Protein AF-A0AAW2B3B2-F1 (afdb_monomer)

Mean predicted aligned error: 4.69 Å

Radius of gyration: 12.94 Å; Cα contacts (8 Å, |Δi|>4): 138; chains: 1; bounding box: 26×25×47 Å

Secondary structure (DSSP, 8-state):
--PPEEEEEEE--SS-EEEEETT-PEE--EE-SSS-EEEEEEE---SS-EEEEEEE-SS-EEEPPPEETTT----

Organism: Culter alburnus (NCBI:txid194366)

Sequence (75 aa):
KNRLKKMYLICEYSEPIVWKNSAGETLKGSPITPTGESITVKNKRSAENFYTCTLKNAVREETSDPLYERDLTLN

Structure (mmCIF, N/CA/C/O backbone):
data_AF-A0AAW2B3B2-F1
#
_entry.id   AF-A0AAW2B3B2-F1
#
loop_
_atom_site.group_PDB
_atom_site.id
_atom_site.type_symbol
_atom_site.label_atom_id
_atom_site.label_alt_id
_atom_site.label_comp_id
_atom_site.label_asym_id
_atom_site.label_entity_id
_atom_site.label_seq_id
_atom_site.pdbx_PDB_ins_code
_atom_site.Cartn_x
_atom_site.Cartn_y
_atom_site.Cartn_z
_atom_site.occupancy
_atom_site.B_iso_or_equiv
_atom_site.auth_seq_id
_atom_site.auth_comp_id
_atom_site.auth_asym_id
_atom_site.auth_atom_id
_atom_site.pdbx_PDB_model_num
ATOM 1 N N . LYS A 1 1 ? -10.690 -1.772 25.824 1.00 48.28 1 LYS A N 1
ATOM 2 C CA . LYS A 1 1 ? -9.259 -2.026 25.503 1.00 48.28 1 LYS A CA 1
ATOM 3 C C . LYS A 1 1 ? -8.981 -1.523 24.089 1.00 48.28 1 LYS A C 1
ATOM 5 O O . LYS A 1 1 ? -9.526 -2.096 23.155 1.00 48.28 1 LYS A O 1
ATOM 10 N N . ASN A 1 2 ? -8.156 -0.488 23.923 1.00 50.72 2 ASN A N 1
ATOM 11 C CA . ASN A 1 2 ? -7.759 0.007 22.600 1.00 50.72 2 ASN A CA 1
ATOM 12 C C . ASN A 1 2 ? -6.588 -0.842 22.093 1.00 50.72 2 ASN A C 1
ATOM 14 O O . ASN A 1 2 ? -5.466 -0.694 22.567 1.00 50.72 2 ASN A O 1
ATOM 18 N N . ARG A 1 3 ? -6.856 -1.790 21.187 1.00 66.75 3 ARG A N 1
ATOM 19 C CA . ARG A 1 3 ? -5.825 -2.647 20.584 1.00 66.75 3 ARG A CA 1
ATOM 20 C C . ARG A 1 3 ? -5.465 -2.092 19.212 1.00 66.75 3 ARG A C 1
ATOM 22 O O . ARG A 1 3 ? -6.320 -2.034 18.334 1.00 66.75 3 ARG A O 1
ATOM 29 N N . LEU A 1 4 ? -4.202 -1.719 19.026 1.00 67.38 4 LEU A N 1
ATOM 30 C CA . LEU A 1 4 ? -3.678 -1.393 17.703 1.00 67.38 4 LEU A CA 1
ATOM 31 C C . LEU A 1 4 ? -3.615 -2.676 16.870 1.00 67.38 4 LEU A C 1
ATOM 33 O O . LEU A 1 4 ? -3.037 -3.672 17.308 1.00 67.38 4 LEU A O 1
ATOM 37 N N . LYS A 1 5 ? -4.203 -2.645 15.676 1.00 80.94 5 LYS A N 1
ATOM 38 C CA . LYS A 1 5 ? -4.043 -3.693 14.669 1.00 80.94 5 LYS A CA 1
ATOM 39 C C . LYS A 1 5 ? -3.081 -3.190 13.603 1.00 80.94 5 LYS A C 1
ATOM 41 O O . LYS A 1 5 ? -3.284 -2.102 13.071 1.00 80.94 5 LYS A O 1
ATOM 46 N N . LYS A 1 6 ? -2.035 -3.961 13.323 1.00 86.44 6 LYS A N 1
ATOM 47 C CA . LYS A 1 6 ? -1.142 -3.725 12.188 1.00 86.44 6 LYS A CA 1
ATOM 48 C C . LYS A 1 6 ? -1.455 -4.759 11.117 1.00 86.44 6 LYS A C 1
ATOM 50 O O . LYS A 1 6 ? -1.631 -5.923 11.461 1.00 86.44 6 LYS A O 1
ATOM 55 N N . MET A 1 7 ? -1.539 -4.316 9.872 1.00 89.00 7 MET A N 1
ATOM 56 C CA . MET A 1 7 ? -1.768 -5.159 8.703 1.00 89.00 7 MET A CA 1
ATOM 57 C C . MET A 1 7 ? -0.607 -4.973 7.738 1.00 89.00 7 MET A C 1
ATOM 59 O O . MET A 1 7 ? -0.068 -3.869 7.627 1.00 89.00 7 MET A O 1
ATOM 63 N N . TYR A 1 8 ? -0.229 -6.057 7.076 1.00 91.31 8 TYR A N 1
ATOM 64 C CA . TYR A 1 8 ? 0.816 -6.067 6.068 1.00 91.31 8 TYR A CA 1
ATOM 65 C C . TYR A 1 8 ? 0.152 -6.183 4.702 1.00 91.31 8 TYR A C 1
ATOM 67 O O . TYR A 1 8 ? -0.568 -7.148 4.458 1.00 91.31 8 TYR A O 1
ATOM 75 N N . LEU A 1 9 ? 0.327 -5.163 3.865 1.00 93.44 9 LEU A N 1
ATOM 76 C CA . LEU A 1 9 ? -0.211 -5.138 2.508 1.00 93.44 9 LEU A CA 1
ATOM 77 C C . LEU A 1 9 ? 0.930 -5.377 1.536 1.00 93.44 9 LEU A C 1
ATOM 79 O O . LEU A 1 9 ? 2.029 -4.865 1.748 1.00 93.44 9 LEU A O 1
ATOM 83 N N . ILE A 1 10 ? 0.653 -6.138 0.487 1.00 94.31 10 ILE A N 1
ATOM 84 C CA . ILE A 1 10 ? 1.609 -6.503 -0.550 1.00 94.31 10 ILE A CA 1
ATOM 85 C C . ILE A 1 10 ? 1.038 -6.050 -1.888 1.00 94.31 10 ILE A C 1
ATOM 87 O O . ILE A 1 10 ? -0.164 -6.166 -2.121 1.00 94.31 10 ILE A O 1
ATOM 91 N N . CYS A 1 11 ? 1.905 -5.542 -2.752 1.00 93.94 11 CYS A N 1
ATOM 92 C CA . CYS A 1 11 ? 1.589 -5.294 -4.142 1.00 93.94 11 CYS A CA 1
ATOM 93 C C . CYS A 1 11 ? 2.694 -5.890 -5.014 1.00 93.94 11 CYS A C 1
ATOM 95 O O . CYS A 1 11 ? 3.857 -5.485 -4.937 1.00 93.94 11 CYS A O 1
ATOM 97 N N . GLU A 1 12 ? 2.317 -6.894 -5.802 1.00 91.94 12 GLU A N 1
ATOM 98 C CA . GLU A 1 12 ? 3.229 -7.697 -6.610 1.00 91.94 12 GLU A CA 1
ATOM 99 C C . GLU A 1 12 ? 3.299 -7.129 -8.027 1.00 91.94 12 GLU A C 1
ATOM 101 O O . GLU A 1 12 ? 2.440 -7.381 -8.866 1.00 91.94 12 GLU A O 1
ATOM 106 N N . TYR A 1 13 ? 4.346 -6.354 -8.292 1.00 86.69 13 TYR A N 1
ATOM 107 C CA . TYR A 1 13 ? 4.732 -5.933 -9.635 1.00 86.69 13 TYR A CA 1
ATOM 108 C C . TYR A 1 13 ? 6.231 -6.163 -9.814 1.00 86.69 13 TYR A C 1
ATOM 110 O O . TYR A 1 13 ? 7.013 -6.020 -8.874 1.00 86.69 13 TYR A O 1
ATOM 118 N N . SER A 1 14 ? 6.644 -6.497 -11.037 1.00 84.38 14 SER A N 1
ATOM 119 C CA . SER A 1 14 ? 8.059 -6.630 -11.414 1.00 84.38 14 SER A CA 1
ATOM 120 C C . SER A 1 14 ? 8.788 -5.289 -11.534 1.00 84.38 14 SER A C 1
ATOM 122 O O . SER A 1 14 ? 10.007 -5.254 -11.663 1.00 84.38 14 SER A O 1
ATOM 124 N N . GLU A 1 15 ? 8.040 -4.191 -11.529 1.00 88.00 15 GLU A N 1
ATOM 125 C CA . GLU A 1 15 ? 8.519 -2.829 -11.727 1.00 88.00 15 GLU A CA 1
ATOM 126 C C . GLU A 1 15 ? 8.235 -1.966 -10.486 1.00 88.00 15 GLU A C 1
ATOM 128 O O . GLU A 1 15 ? 7.365 -2.324 -9.686 1.00 88.00 15 GLU A O 1
ATOM 133 N N . PRO A 1 16 ? 8.937 -0.828 -10.310 1.00 88.44 16 PRO A N 1
ATOM 134 C CA . PRO A 1 16 ? 8.685 0.085 -9.200 1.00 88.44 16 PRO A CA 1
ATOM 135 C C . PRO A 1 16 ?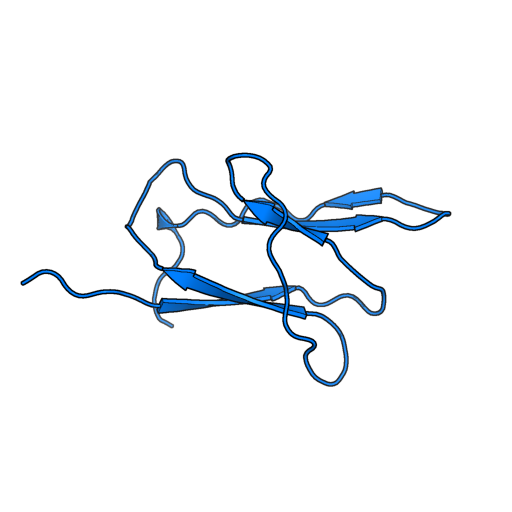 7.237 0.580 -9.173 1.00 88.44 16 PRO A C 1
ATOM 137 O O . PRO A 1 16 ? 6.667 0.944 -10.204 1.00 88.44 16 PRO A O 1
ATOM 140 N N . ILE A 1 17 ? 6.669 0.656 -7.972 1.00 93.81 17 ILE A N 1
ATOM 141 C CA . ILE A 1 17 ? 5.303 1.126 -7.746 1.00 93.81 17 ILE A CA 1
ATOM 142 C C . ILE A 1 17 ? 5.273 2.317 -6.793 1.00 93.81 17 ILE A C 1
ATOM 144 O O . ILE A 1 17 ? 6.223 2.601 -6.069 1.00 93.81 17 ILE A O 1
ATOM 148 N N . VAL A 1 18 ? 4.138 3.007 -6.769 1.00 94.75 18 VAL A N 1
AT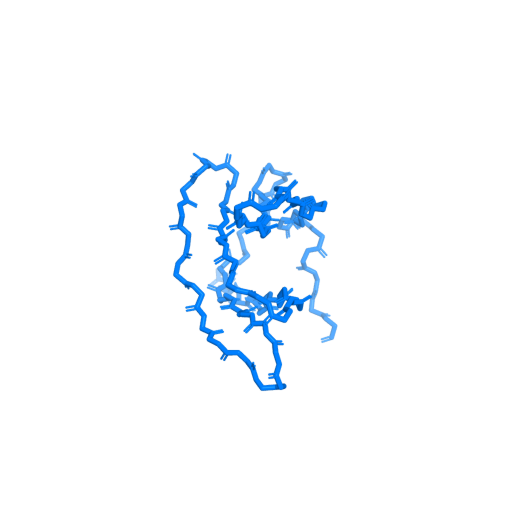OM 149 C CA . VAL A 1 18 ? 3.842 4.069 -5.812 1.00 94.75 18 VAL A CA 1
ATOM 150 C C . VAL A 1 18 ? 2.623 3.662 -4.998 1.00 94.75 18 VAL A C 1
ATOM 152 O O . VAL A 1 18 ? 1.531 3.508 -5.542 1.00 94.75 18 VAL A O 1
ATOM 155 N N . TRP A 1 19 ? 2.794 3.515 -3.686 1.00 96.88 19 TRP A N 1
ATOM 156 C CA . TRP A 1 19 ? 1.675 3.322 -2.767 1.00 96.88 19 TRP A CA 1
ATOM 157 C C . TRP A 1 19 ? 0.965 4.642 -2.483 1.00 96.88 19 TRP A C 1
ATOM 159 O O . TRP A 1 19 ? 1.626 5.646 -2.213 1.00 96.88 19 TRP A O 1
ATOM 169 N N . LYS A 1 20 ? -0.369 4.623 -2.453 1.00 96.69 20 LYS A N 1
ATOM 170 C CA . LYS A 1 20 ? -1.199 5.749 -2.012 1.00 96.69 20 LYS A CA 1
ATOM 171 C C . LYS A 1 20 ? -2.230 5.323 -0.975 1.00 96.69 20 LYS A C 1
ATOM 173 O O . LYS A 1 20 ? -2.681 4.178 -0.969 1.00 96.69 20 LYS A O 1
ATOM 178 N N . ASN A 1 21 ? -2.610 6.250 -0.099 1.00 95.56 21 ASN A N 1
ATOM 179 C CA . ASN A 1 21 ? -3.792 6.108 0.753 1.00 95.56 21 ASN A CA 1
ATOM 180 C C . ASN A 1 21 ? -4.995 6.885 0.187 1.00 95.56 21 ASN A C 1
ATOM 182 O O . ASN A 1 21 ? -4.885 7.583 -0.821 1.00 95.56 21 ASN A O 1
ATOM 186 N N . SER A 1 22 ? -6.137 6.802 0.869 1.00 94.88 22 SER A N 1
ATOM 187 C CA . SER A 1 22 ? -7.370 7.512 0.504 1.00 94.88 22 SER A CA 1
ATOM 188 C C . SER A 1 22 ? -7.254 9.041 0.471 1.00 94.88 22 SER A C 1
ATOM 190 O O . SER A 1 22 ? -8.044 9.686 -0.210 1.00 94.88 22 SER A O 1
ATOM 192 N N . ALA A 1 23 ? -6.270 9.630 1.159 1.00 95.06 23 ALA A N 1
ATOM 193 C CA . ALA A 1 23 ? -5.975 11.064 1.100 1.00 95.06 23 ALA A CA 1
ATOM 194 C C . ALA A 1 23 ? -5.076 11.442 -0.097 1.00 95.06 23 ALA A C 1
ATOM 196 O O . ALA A 1 23 ? -4.756 12.613 -0.288 1.00 95.06 23 ALA A O 1
ATOM 197 N N . GLY A 1 24 ? -4.656 10.461 -0.903 1.00 94.38 24 GLY A N 1
ATOM 198 C CA . GLY A 1 24 ? -3.732 10.648 -2.020 1.00 94.38 24 GLY A CA 1
ATOM 199 C C . GLY A 1 24 ? -2.265 10.770 -1.600 1.00 94.38 24 GLY A C 1
ATOM 200 O O . GLY A 1 24 ? -1.420 11.054 -2.450 1.00 94.38 24 GLY A O 1
ATOM 201 N N . GLU A 1 25 ? -1.944 10.550 -0.323 1.00 96.25 25 GLU A N 1
ATOM 202 C CA . GLU A 1 25 ? -0.575 10.633 0.183 1.00 96.25 25 GLU A CA 1
ATOM 203 C C . GLU A 1 25 ? 0.248 9.435 -0.286 1.00 96.25 25 GLU A C 1
ATOM 205 O O . GLU A 1 25 ? -0.199 8.289 -0.197 1.00 96.25 25 GLU A O 1
ATOM 210 N N . THR A 1 26 ? 1.480 9.698 -0.722 1.00 96.00 26 THR A N 1
ATOM 211 C CA . THR A 1 26 ? 2.432 8.644 -1.070 1.00 96.00 26 THR A CA 1
ATOM 212 C C . THR A 1 26 ? 2.962 7.962 0.185 1.00 96.00 26 THR A C 1
ATOM 214 O O . THR A 1 26 ? 3.486 8.615 1.090 1.00 96.00 26 THR A O 1
ATOM 217 N N . LEU A 1 27 ? 2.885 6.635 0.219 1.00 95.94 27 LEU A N 1
ATOM 218 C CA . LEU A 1 27 ? 3.425 5.827 1.307 1.00 95.94 27 LEU A CA 1
ATOM 219 C C . LEU A 1 27 ? 4.759 5.205 0.896 1.00 95.94 27 LEU A C 1
ATOM 221 O O . LEU A 1 27 ? 4.940 4.767 -0.238 1.00 95.94 27 LEU A O 1
ATOM 225 N N . LYS A 1 28 ? 5.698 5.136 1.842 1.00 94.81 28 LYS A N 1
ATOM 226 C CA . LYS A 1 28 ? 6.977 4.460 1.623 1.00 94.81 28 LYS A CA 1
ATOM 227 C C . LYS A 1 28 ? 6.793 2.947 1.748 1.00 94.81 28 LYS A C 1
ATOM 229 O O . LYS A 1 28 ? 6.559 2.452 2.853 1.00 94.81 28 LYS A O 1
ATOM 234 N N . GLY A 1 29 ? 6.920 2.242 0.628 1.00 93.19 29 GLY A N 1
ATOM 235 C CA . GLY A 1 29 ? 6.973 0.786 0.587 1.00 93.19 29 GLY A CA 1
ATOM 236 C C . GLY A 1 29 ? 8.325 0.226 1.029 1.00 93.19 29 GLY A C 1
ATOM 237 O O . GLY A 1 29 ? 9.331 0.932 1.129 1.00 93.19 29 GLY A O 1
ATOM 238 N N . SER A 1 30 ? 8.326 -1.063 1.349 1.00 94.31 30 SER A N 1
ATOM 239 C CA . SER A 1 30 ? 9.521 -1.879 1.559 1.00 94.31 30 SER A CA 1
ATOM 240 C C . SER A 1 30 ? 9.554 -2.964 0.484 1.00 94.31 30 SER A C 1
ATOM 242 O O . SER A 1 30 ? 8.544 -3.659 0.339 1.00 94.31 30 SER A O 1
ATOM 244 N N . PRO A 1 31 ? 10.666 -3.131 -0.250 1.00 92.44 31 PRO A N 1
ATOM 245 C CA . PRO A 1 31 ? 10.768 -4.143 -1.294 1.00 92.44 31 PRO A CA 1
ATOM 246 C C . PRO A 1 31 ? 10.564 -5.545 -0.717 1.00 92.44 31 PRO A C 1
ATOM 248 O O . PRO A 1 31 ? 10.979 -5.826 0.411 1.00 92.44 31 PRO A O 1
ATOM 251 N N . ILE A 1 32 ? 9.932 -6.416 -1.498 1.00 91.94 32 ILE A N 1
ATOM 252 C CA . ILE A 1 32 ? 9.766 -7.836 -1.178 1.00 91.94 32 ILE A CA 1
ATOM 253 C C . ILE A 1 32 ? 10.430 -8.706 -2.248 1.00 91.94 32 ILE A C 1
ATOM 255 O O . ILE A 1 32 ? 10.508 -8.336 -3.418 1.00 91.94 32 ILE A O 1
ATOM 259 N N . THR A 1 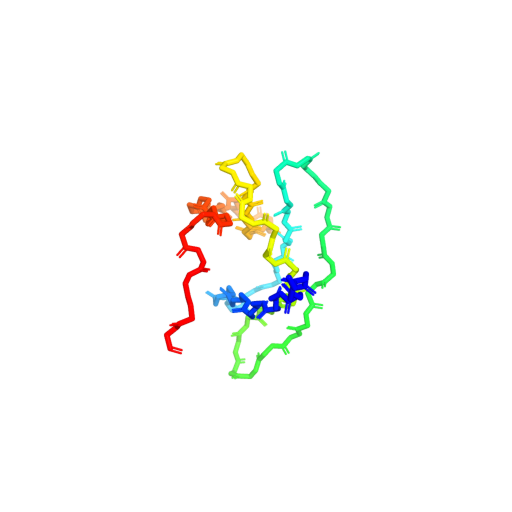33 ? 10.913 -9.876 -1.837 1.00 85.44 33 THR A N 1
ATOM 260 C CA . THR A 1 33 ? 11.530 -10.868 -2.729 1.00 85.44 33 THR A CA 1
ATOM 261 C C . THR A 1 33 ? 10.470 -11.895 -3.142 1.00 85.44 33 THR A C 1
ATOM 263 O O . THR A 1 33 ? 9.783 -12.400 -2.253 1.00 85.44 33 THR A O 1
ATOM 266 N N . PRO A 1 34 ? 10.342 -12.271 -4.430 1.00 84.12 34 PRO A N 1
ATOM 267 C CA . PRO A 1 34 ? 11.213 -11.915 -5.557 1.00 84.12 34 PRO A CA 1
ATOM 268 C C . PRO A 1 34 ? 10.906 -10.568 -6.230 1.00 84.12 34 PRO A C 1
ATOM 270 O O . PRO A 1 34 ? 11.819 -9.986 -6.809 1.00 84.12 34 PRO A O 1
ATOM 273 N N . THR A 1 35 ? 9.670 -10.067 -6.158 1.00 88.81 35 THR A N 1
ATOM 274 C CA . THR A 1 35 ? 9.251 -8.806 -6.796 1.00 88.81 35 THR A CA 1
ATOM 275 C C . THR A 1 35 ? 8.114 -8.140 -6.027 1.00 88.81 35 THR A C 1
ATOM 277 O O . THR A 1 35 ? 7.240 -8.834 -5.509 1.00 88.81 35 THR A O 1
ATOM 280 N N . GLY A 1 36 ? 8.079 -6.807 -6.037 1.00 90.50 36 GLY A N 1
ATOM 281 C CA . GLY A 1 36 ? 7.003 -5.997 -5.469 1.00 90.50 36 GLY A CA 1
ATOM 282 C C . GLY A 1 36 ? 7.425 -5.192 -4.245 1.00 90.50 36 GLY A C 1
ATOM 283 O O . GLY A 1 36 ? 8.588 -5.185 -3.832 1.00 90.50 36 GLY A O 1
ATOM 284 N N . GLU A 1 37 ? 6.450 -4.528 -3.633 1.00 95.38 37 GLU A N 1
ATOM 285 C CA . GLU A 1 37 ? 6.642 -3.806 -2.378 1.00 95.38 37 GLU A CA 1
ATOM 286 C C . GLU A 1 37 ? 5.515 -4.080 -1.389 1.00 95.38 37 GLU A C 1
ATOM 288 O O . GLU A 1 37 ? 4.407 -4.491 -1.732 1.00 95.38 37 GLU A O 1
ATOM 293 N N . SER A 1 38 ? 5.804 -3.784 -0.130 1.00 95.06 38 SER A N 1
ATOM 294 C CA . SER A 1 38 ? 4.882 -3.938 0.980 1.00 95.06 38 SER A CA 1
ATOM 295 C C . SER A 1 38 ? 4.804 -2.695 1.851 1.00 95.06 38 SER A C 1
ATOM 297 O O . SER A 1 38 ? 5.774 -1.948 1.980 1.00 95.06 38 SER A O 1
ATOM 299 N N . ILE A 1 39 ? 3.666 -2.503 2.511 1.00 95.88 39 ILE A N 1
ATOM 300 C CA . ILE A 1 39 ? 3.487 -1.473 3.537 1.00 95.88 39 ILE A CA 1
ATOM 301 C C . ILE A 1 39 ? 2.899 -2.076 4.809 1.00 95.88 39 ILE A C 1
ATOM 303 O O . ILE A 1 39 ? 2.098 -3.008 4.779 1.00 95.88 39 ILE A O 1
ATOM 307 N N . THR A 1 40 ? 3.282 -1.511 5.956 1.00 93.38 40 THR A N 1
ATOM 308 C CA . THR A 1 40 ? 2.640 -1.812 7.240 1.00 93.38 40 THR A CA 1
ATOM 309 C C . THR A 1 40 ? 1.692 -0.682 7.604 1.00 93.38 40 THR A C 1
ATOM 311 O O . THR A 1 40 ? 2.126 0.442 7.856 1.00 93.38 40 THR A O 1
ATOM 314 N N . VAL A 1 41 ? 0.402 -0.988 7.704 1.00 90.75 41 VAL A N 1
ATOM 315 C CA . VAL A 1 41 ? -0.642 -0.006 8.018 1.00 90.75 41 VAL A CA 1
ATOM 316 C C . VAL A 1 41 ? -1.271 -0.289 9.376 1.00 90.75 41 VAL A C 1
ATOM 318 O O . VAL A 1 41 ? -1.317 -1.431 9.838 1.00 90.75 41 VAL A O 1
ATOM 321 N N . LYS A 1 42 ? -1.757 0.757 10.052 1.00 87.75 42 LYS A N 1
ATOM 322 C CA . LYS A 1 42 ? -2.565 0.604 11.269 1.00 87.75 42 LYS A CA 1
ATOM 323 C C . LYS A 1 42 ? -4.031 0.540 10.861 1.00 87.75 42 LYS A C 1
ATOM 325 O O . LYS A 1 42 ? -4.569 1.557 10.447 1.00 87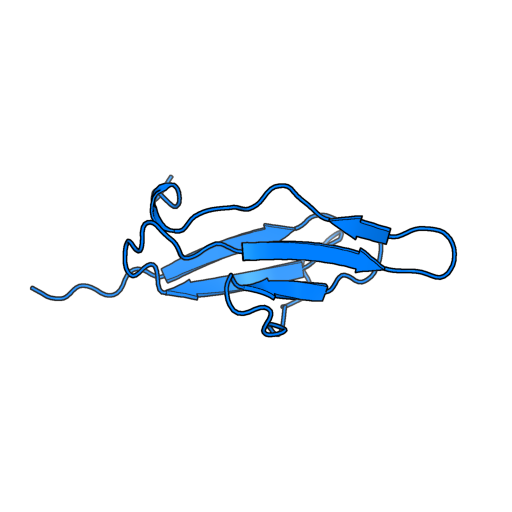.75 42 LYS A O 1
ATOM 330 N N . ASN A 1 43 ? -4.672 -0.611 11.035 1.00 84.25 43 ASN A N 1
ATOM 331 C CA . ASN A 1 43 ? -6.103 -0.746 10.785 1.00 84.25 43 ASN A CA 1
ATOM 332 C C . ASN A 1 43 ? -6.879 -0.058 11.925 1.00 84.25 43 ASN A C 1
ATOM 334 O O . ASN A 1 43 ? -6.894 -0.542 13.064 1.00 84.25 43 ASN A O 1
ATOM 338 N N . LYS A 1 44 ? -7.498 1.084 11.609 1.00 83.69 44 LYS A N 1
ATOM 339 C CA . LYS A 1 44 ? -8.381 1.858 12.493 1.00 83.69 44 LYS A CA 1
ATOM 340 C C . LYS A 1 44 ? -9.858 1.494 12.296 1.00 83.69 44 LYS A C 1
ATOM 342 O O . LYS A 1 44 ? -10.707 2.063 12.976 1.00 83.69 44 LYS A O 1
ATOM 347 N N . ARG A 1 45 ? -10.154 0.524 11.425 1.00 80.38 45 ARG A N 1
ATOM 348 C CA . ARG A 1 45 ? -11.485 0.088 10.980 1.00 80.38 45 ARG A CA 1
ATOM 349 C C . ARG A 1 45 ? -12.284 1.220 10.338 1.00 80.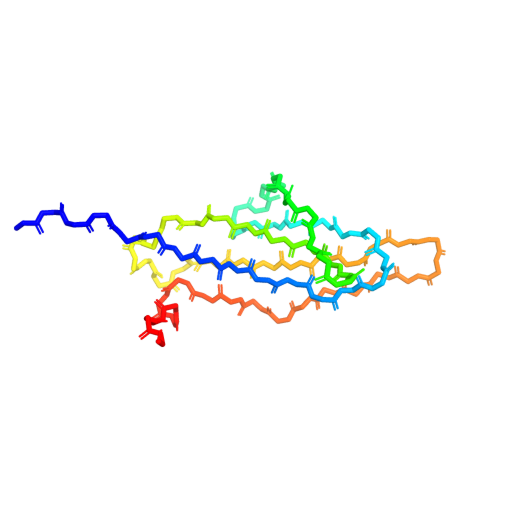38 45 ARG A C 1
ATOM 351 O O . ARG A 1 45 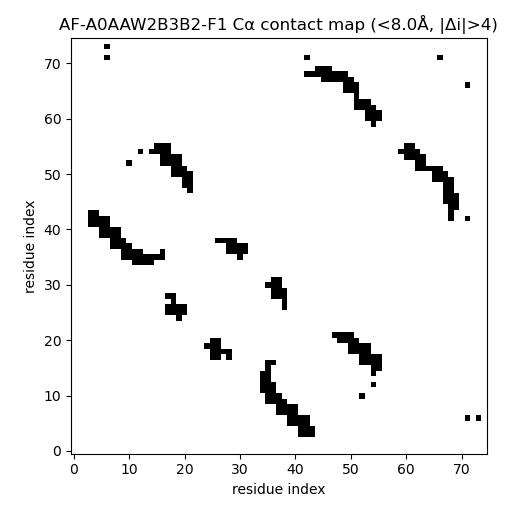? -13.503 1.267 10.483 1.00 80.38 45 ARG A O 1
ATOM 358 N N . SER A 1 46 ? -11.597 2.138 9.661 1.00 84.44 46 SER A N 1
ATOM 359 C CA . SER A 1 46 ? -12.279 3.173 8.887 1.00 84.44 46 SER A CA 1
ATOM 360 C C . SER A 1 46 ? -12.989 2.536 7.690 1.00 84.44 46 SER A C 1
ATOM 362 O O . SER A 1 46 ? -12.420 1.682 7.010 1.00 84.44 46 SER A O 1
ATOM 364 N N . ALA A 1 47 ? -14.232 2.946 7.435 1.00 84.12 47 ALA A N 1
ATOM 365 C CA . ALA A 1 47 ? -14.967 2.523 6.245 1.00 84.12 47 ALA A CA 1
ATOM 366 C C . ALA A 1 47 ? -14.476 3.233 4.971 1.00 84.12 47 ALA A C 1
ATOM 368 O O . ALA A 1 47 ? -14.665 2.717 3.875 1.00 84.12 47 ALA A O 1
ATOM 369 N N . GLU A 1 48 ? -13.837 4.393 5.129 1.00 89.50 48 GLU A N 1
ATOM 370 C CA . GLU A 1 48 ? -13.444 5.289 4.036 1.00 89.50 48 GLU A CA 1
ATOM 371 C C . GLU A 1 48 ? -11.957 5.182 3.689 1.00 89.50 48 GLU A C 1
ATOM 373 O O . GLU A 1 48 ? -11.552 5.524 2.581 1.00 89.50 48 GLU A O 1
ATOM 378 N N . ASN A 1 49 ? -11.124 4.703 4.620 1.00 93.50 49 ASN A N 1
ATOM 379 C CA . ASN A 1 49 ? -9.697 4.568 4.356 1.00 93.50 49 ASN A CA 1
ATOM 380 C C . ASN A 1 49 ? -9.443 3.367 3.455 1.00 93.50 49 ASN A C 1
ATOM 382 O O . ASN A 1 49 ? -9.886 2.255 3.748 1.00 93.50 49 ASN A O 1
ATOM 386 N N . PHE A 1 50 ? -8.658 3.589 2.412 1.00 95.12 50 PHE A N 1
ATOM 387 C CA . PHE A 1 50 ? -8.199 2.551 1.506 1.00 95.12 50 PHE A CA 1
ATOM 388 C C . PHE A 1 50 ? -6.751 2.787 1.099 1.00 95.12 50 PHE A C 1
ATOM 390 O O . PHE A 1 50 ? -6.189 3.866 1.316 1.00 95.12 50 PHE A O 1
ATOM 397 N N . TYR A 1 51 ? -6.168 1.757 0.499 1.00 96.12 51 TYR A N 1
ATOM 398 C CA . TYR A 1 51 ? -4.824 1.774 -0.051 1.00 96.12 51 TYR A CA 1
ATOM 399 C C . TYR A 1 51 ? -4.851 1.276 -1.489 1.00 96.12 51 TYR A C 1
ATOM 401 O O . TYR A 1 51 ? -5.574 0.331 -1.804 1.00 96.12 51 TYR A O 1
ATOM 409 N N . THR A 1 52 ? -4.046 1.897 -2.340 1.00 97.00 52 THR A N 1
ATOM 410 C CA . THR A 1 52 ? -3.797 1.445 -3.710 1.00 97.00 52 THR A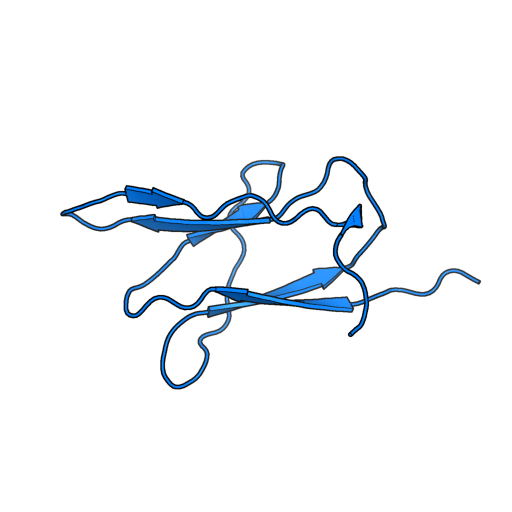 CA 1
ATOM 411 C C . THR A 1 52 ? -2.300 1.416 -3.970 1.00 97.00 52 THR A C 1
ATOM 413 O O . THR A 1 52 ? -1.527 2.151 -3.346 1.00 97.00 52 THR A O 1
ATOM 416 N N . CYS A 1 53 ? -1.892 0.592 -4.924 1.00 96.00 53 CYS A N 1
ATOM 417 C CA . CYS A 1 53 ? -0.581 0.697 -5.541 1.00 96.00 53 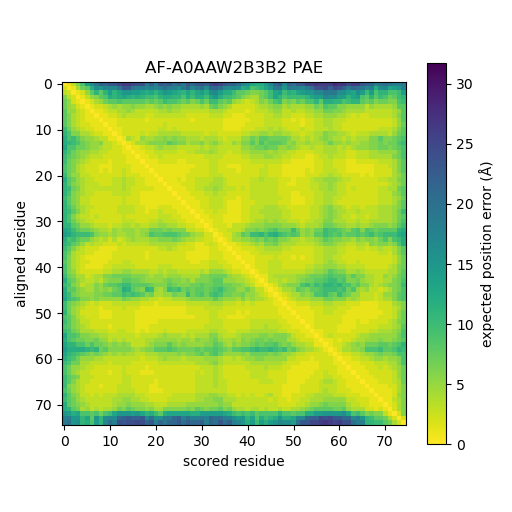CYS A CA 1
ATOM 418 C C . CYS A 1 53 ? -0.739 1.038 -7.021 1.00 96.00 53 CYS A C 1
ATOM 420 O O . CYS A 1 53 ? -1.603 0.495 -7.712 1.00 96.00 53 CYS A O 1
ATOM 422 N N . THR A 1 54 ? 0.100 1.952 -7.493 1.00 94.94 54 THR A N 1
ATOM 423 C CA . THR A 1 54 ? 0.121 2.397 -8.884 1.00 94.94 54 THR A CA 1
ATOM 424 C C . THR A 1 54 ? 1.469 2.057 -9.503 1.00 94.94 54 THR A C 1
ATOM 426 O O . THR A 1 54 ? 2.503 2.537 -9.037 1.00 94.94 54 THR A O 1
ATOM 429 N N . LEU A 1 55 ? 1.456 1.268 -10.573 1.00 93.19 55 LEU A N 1
ATOM 430 C CA . LEU A 1 55 ? 2.570 1.153 -11.503 1.00 93.19 55 LEU A CA 1
ATOM 431 C C . LEU A 1 55 ? 2.533 2.367 -12.434 1.00 93.19 55 LEU A C 1
ATOM 433 O O . LEU A 1 55 ? 1.531 2.595 -13.108 1.00 93.19 55 LEU A O 1
ATOM 437 N N . LYS A 1 56 ? 3.620 3.138 -12.491 1.00 89.12 56 LYS A N 1
ATOM 438 C CA . LYS A 1 56 ? 3.753 4.268 -13.417 1.00 89.12 56 LYS A CA 1
ATOM 439 C C . LYS A 1 56 ? 5.129 4.252 -14.063 1.00 89.12 56 LYS A C 1
ATOM 441 O O . LYS A 1 56 ? 6.126 4.549 -13.410 1.00 89.12 56 LYS A O 1
ATOM 446 N N . ASN A 1 57 ? 5.170 3.934 -15.350 1.00 87.62 57 ASN A N 1
ATOM 447 C CA . ASN A 1 57 ? 6.382 3.960 -16.161 1.00 87.62 57 ASN A CA 1
ATOM 448 C C . ASN A 1 57 ? 6.137 4.759 -17.458 1.00 87.62 57 ASN A C 1
ATOM 450 O O . ASN A 1 57 ? 5.080 5.360 -17.643 1.00 87.62 57 ASN A O 1
ATOM 454 N N . ALA A 1 58 ? 7.121 4.799 -18.359 1.00 91.00 58 ALA A N 1
ATOM 455 C CA . ALA A 1 58 ? 6.998 5.532 -19.624 1.00 91.00 58 ALA A CA 1
ATOM 456 C C . ALA A 1 58 ? 5.968 4.929 -20.605 1.00 91.00 58 ALA A C 1
ATOM 458 O O . ALA A 1 58 ? 5.604 5.581 -21.579 1.00 91.00 58 ALA A O 1
ATOM 459 N N . VAL A 1 59 ? 5.531 3.688 -20.372 1.00 91.81 59 VAL A N 1
ATOM 460 C CA . VAL A 1 59 ? 4.674 2.905 -21.273 1.00 91.81 59 VAL A CA 1
ATOM 461 C C . VAL A 1 59 ? 3.217 2.911 -20.812 1.00 91.81 59 VAL A C 1
ATOM 463 O O . VAL A 1 59 ? 2.315 2.984 -21.642 1.00 91.81 59 VAL A O 1
ATOM 466 N N . ARG A 1 60 ? 2.971 2.815 -19.501 1.00 90.12 60 ARG A N 1
ATOM 467 C CA . ARG A 1 60 ? 1.637 2.653 -18.923 1.00 90.12 60 ARG A CA 1
ATOM 468 C C . ARG A 1 60 ? 1.539 3.165 -17.490 1.00 90.12 60 ARG A C 1
ATOM 470 O O . ARG A 1 60 ? 2.524 3.258 -16.754 1.00 90.12 60 ARG A O 1
ATOM 477 N N . GLU A 1 61 ? 0.298 3.439 -17.108 1.00 93.94 61 GLU A N 1
ATOM 478 C CA . GLU A 1 61 ? -0.116 3.719 -15.741 1.00 93.94 61 GLU A CA 1
ATOM 479 C C . GLU A 1 61 ? -1.248 2.755 -15.375 1.00 93.94 61 GLU A C 1
ATOM 481 O O . GLU A 1 61 ? -2.302 2.762 -16.008 1.00 93.94 61 GLU A O 1
ATOM 486 N N . GLU A 1 62 ? -1.015 1.907 -14.378 1.00 93.44 62 GLU A N 1
ATOM 487 C CA . GLU A 1 62 ? -1.976 0.915 -13.889 1.00 93.44 62 GLU A CA 1
ATOM 488 C C . GLU A 1 62 ? -2.118 1.085 -12.379 1.00 93.44 62 GLU A C 1
ATOM 490 O O . GLU A 1 62 ? -1.125 1.180 -11.660 1.00 93.44 62 GLU A O 1
ATOM 495 N N . THR A 1 63 ? -3.351 1.155 -11.883 1.00 95.50 63 THR A N 1
ATOM 496 C CA . THR A 1 63 ? -3.637 1.264 -10.447 1.00 95.50 63 THR A CA 1
ATOM 497 C C . THR A 1 63 ? -4.478 0.076 -10.022 1.00 95.50 63 THR A C 1
ATOM 499 O O . THR A 1 63 ? -5.427 -0.280 -10.716 1.00 95.50 63 THR A O 1
ATOM 502 N N . SER A 1 64 ? -4.117 -0.541 -8.897 1.00 95.44 64 SER A N 1
ATOM 503 C CA . SER A 1 64 ? -4.897 -1.631 -8.314 1.00 95.44 64 SER A CA 1
ATOM 504 C C . SER A 1 64 ? -6.294 -1.167 -7.907 1.00 95.44 64 SER A C 1
ATOM 506 O O . SER A 1 64 ? -6.509 0.011 -7.605 1.00 95.44 64 SER A O 1
ATOM 508 N N . ASP A 1 65 ? -7.213 -2.117 -7.756 1.00 96.00 65 ASP A N 1
ATOM 509 C CA . ASP A 1 65 ? -8.432 -1.860 -6.998 1.00 96.00 65 ASP A CA 1
ATOM 510 C C . ASP A 1 65 ? -8.089 -1.399 -5.563 1.00 96.00 65 ASP A C 1
ATOM 512 O O . ASP A 1 65 ? -7.054 -1.798 -5.004 1.00 96.00 65 ASP A O 1
ATOM 516 N N . PRO A 1 66 ? -8.915 -0.531 -4.953 1.00 95.44 66 PRO A N 1
ATOM 517 C CA . PRO A 1 66 ? -8.693 -0.054 -3.595 1.00 95.44 66 PRO A CA 1
ATOM 518 C C . PRO A 1 66 ? -8.935 -1.159 -2.566 1.00 95.44 66 PRO A C 1
ATOM 520 O O . PRO A 1 66 ? -9.990 -1.793 -2.538 1.00 95.44 66 PRO A O 1
ATOM 523 N N . LEU A 1 67 ? -7.984 -1.326 -1.647 1.00 94.19 67 LEU A N 1
ATOM 524 C CA . LEU A 1 67 ? -8.127 -2.207 -0.494 1.00 94.19 67 LEU A CA 1
ATOM 525 C C . LEU A 1 67 ? -8.543 -1.393 0.737 1.00 94.19 67 LEU A C 1
ATOM 527 O O . LEU A 1 67 ? -7.733 -0.653 1.303 1.00 94.19 67 LEU A O 1
ATOM 531 N N . TYR A 1 68 ? -9.807 -1.512 1.148 1.00 92.81 68 TYR A N 1
ATOM 532 C CA . TYR A 1 68 ? -10.364 -0.739 2.260 1.00 92.81 68 TYR A CA 1
ATOM 533 C C . TYR A 1 68 ? -9.976 -1.314 3.626 1.00 92.81 68 TYR A C 1
ATOM 535 O O . TYR A 1 68 ? -9.981 -2.525 3.839 1.00 92.81 68 TYR A O 1
ATOM 543 N N . GLU A 1 69 ? -9.734 -0.444 4.612 1.00 90.56 69 GLU A N 1
ATOM 544 C CA . GLU A 1 69 ? -9.399 -0.843 5.988 1.00 90.56 69 GLU A CA 1
ATOM 545 C C . GLU A 1 69 ? -10.458 -1.750 6.634 1.00 90.56 69 GLU A C 1
ATOM 547 O O . GLU A 1 69 ? -10.121 -2.616 7.449 1.00 90.56 69 GLU A O 1
ATOM 552 N N . ARG A 1 70 ? -11.735 -1.560 6.278 1.00 87.88 70 ARG A N 1
ATOM 553 C CA . ARG A 1 70 ? -12.851 -2.394 6.750 1.00 87.88 70 ARG A CA 1
ATOM 554 C C . ARG A 1 70 ? -12.739 -3.857 6.304 1.00 87.88 70 ARG A C 1
ATOM 556 O O . ARG A 1 70 ? -13.201 -4.730 7.035 1.00 87.88 70 ARG A O 1
ATOM 563 N N . ASP A 1 71 ? -12.078 -4.104 5.175 1.00 87.62 71 ASP A N 1
ATOM 564 C CA . ASP A 1 71 ? -11.915 -5.429 4.568 1.00 87.62 71 ASP A CA 1
ATOM 565 C C . ASP A 1 71 ? -10.602 -6.106 5.006 1.00 87.62 71 ASP A C 1
ATOM 567 O O . ASP A 1 71 ? -10.430 -7.316 4.859 1.00 87.62 71 ASP A O 1
ATOM 571 N N . LEU A 1 72 ? -9.689 -5.347 5.629 1.00 84.88 72 LEU A N 1
ATOM 572 C CA . LEU A 1 72 ? -8.440 -5.851 6.199 1.00 84.88 72 LEU A CA 1
ATOM 573 C C . LEU A 1 72 ? -8.702 -6.693 7.459 1.00 84.88 72 LEU A C 1
ATOM 575 O O . LEU A 1 72 ? -8.560 -6.229 8.599 1.00 84.88 72 LEU A O 1
ATOM 579 N N . THR A 1 73 ? -9.076 -7.951 7.262 1.00 70.75 73 THR A N 1
ATOM 580 C CA . THR A 1 73 ? -9.207 -8.953 8.325 1.00 70.75 73 THR A CA 1
ATOM 581 C C . THR A 1 73 ? -7.908 -9.751 8.481 1.00 70.75 73 THR A C 1
ATOM 583 O O . THR A 1 73 ? -7.124 -9.873 7.546 1.00 70.75 73 THR A O 1
ATOM 586 N N . LEU A 1 74 ? -7.614 -10.195 9.709 1.00 57.94 74 LEU A N 1
ATOM 587 C CA . LEU A 1 74 ? -6.468 -11.073 9.969 1.00 57.94 74 LEU A CA 1
ATOM 588 C C . LEU A 1 74 ? -6.833 -12.452 9.419 1.00 57.94 74 LEU A C 1
ATOM 590 O O . LEU A 1 74 ? -7.716 -13.089 9.996 1.00 57.94 74 LEU A O 1
ATOM 594 N N . ASN A 1 75 ? -6.180 -12.860 8.335 1.00 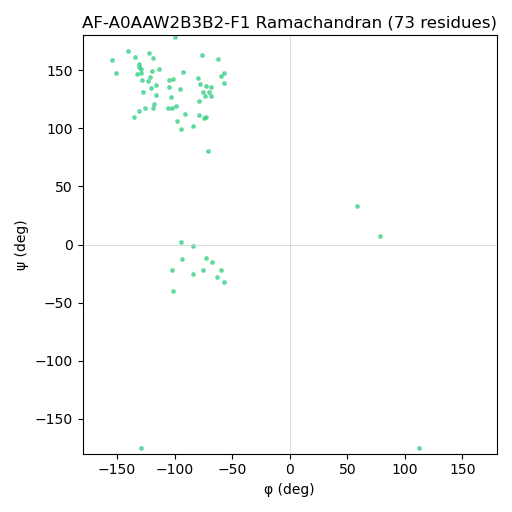48.00 75 ASN A N 1
ATOM 595 C CA . ASN A 1 75 ? -6.132 -14.260 7.921 1.00 48.00 75 ASN A CA 1
ATOM 596 C C . ASN A 1 75 ? -5.127 -15.016 8.793 1.00 48.00 75 ASN A C 1
ATOM 598 O O . ASN A 1 75 ? -4.075 -14.414 9.122 1.00 48.00 75 ASN A O 1
#

pLDDT: mean 88.43, std 10.79, range [48.0, 97.0]

Solvent-accessible surface area (backbone atoms only — not comparable to full-atom values): 4650 Å² total; per-residue (Å²): 134,92,75,89,40,76,45,81,48,77,46,83,38,93,56,76,66,46,36,29,40,68,86,67,48,78,50,84,65,43,78,43,87,94,49,25,35,29,41,81,43,73,52,80,61,38,84,76,41,28,37,35,46,29,40,67,61,99,86,51,75,49,68,53,78,72,50,37,34,63,72,69,67,91,127

Foldseek 3Di:
DDDWDKFKDWDFDQDDKWKAKLVRDTDDWDADPPGTTMDIDTLPLDQRIWMKIWDDDPPDIDIDDTHGSVNRDDD

Nearest PDB structures (foldseek):
  8djg-assembly1_B  TM=7.392E-01  e=1.258E+00  synthetic construct
  7f2s-assembly1_B  TM=6.910E-01  e=1.412E+00  Mus musculus
  3b9d-assembly1_A  TM=5.527E-01  e=1.333E+00  Vibrio harveyi
  5vi4-assembly2_F  TM=4.080E-01  e=3.770E+00  Mus musculus